Protein AF-A0A6P1AI87-F1 (afdb_monomer_lite)

Sequence (59 aa):
MNRSIYFPQIKQYKELTGYYPESVHVDKIYRTRQNRAWCKERGIRLSGPPLGRPPKNVS

Radius of gyration: 13.12 Å; chains: 1; bounding box: 30×24×36 Å

pLDDT: mean 83.33, std 13.29, range [37.22, 96.0]

Structure (mmCIF, N/CA/C/O backbone):
data_AF-A0A6P1AI87-F1
#
_entry.id   AF-A0A6P1AI87-F1
#
loop_
_atom_site.group_PDB
_atom_site.id
_atom_site.type_symbol
_atom_site.label_atom_id
_atom_site.label_alt_id
_atom_site.label_comp_id
_atom_site.label_asym_id
_atom_site.label_entity_id
_atom_site.label_seq_id
_atom_site.pdbx_PDB_ins_code
_atom_site.Cartn_x
_atom_site.Cartn_y
_atom_site.Cartn_z
_atom_site.occupancy
_atom_site.B_iso_or_equiv
_atom_site.auth_seq_id
_atom_site.auth_comp_id
_atom_site.auth_asym_id
_atom_site.auth_atom_id
_atom_site.pdbx_PDB_model_num
ATOM 1 N N . MET A 1 1 ? 17.456 7.765 -2.879 1.00 37.22 1 MET A N 1
ATOM 2 C CA . MET A 1 1 ? 16.426 7.983 -1.836 1.00 37.22 1 MET A CA 1
ATOM 3 C C . MET A 1 1 ? 15.118 7.341 -2.285 1.00 37.22 1 MET A C 1
ATOM 5 O O . MET A 1 1 ? 14.392 7.926 -3.076 1.00 37.22 1 MET A O 1
ATOM 9 N N . ASN A 1 2 ? 14.831 6.120 -1.829 1.00 42.03 2 ASN A N 1
ATOM 10 C CA . ASN A 1 2 ? 13.609 5.393 -2.187 1.00 42.03 2 ASN A CA 1
ATOM 11 C C . ASN A 1 2 ? 12.439 5.890 -1.322 1.00 42.03 2 ASN A C 1
ATOM 13 O O . ASN A 1 2 ? 12.120 5.294 -0.298 1.00 42.03 2 ASN A O 1
ATOM 17 N N . ARG A 1 3 ? 11.816 7.013 -1.703 1.00 47.03 3 ARG A N 1
ATOM 18 C CA . ARG A 1 3 ? 10.563 7.480 -1.084 1.00 47.03 3 ARG A CA 1
ATOM 19 C C . ARG A 1 3 ? 9.421 6.602 -1.576 1.00 47.03 3 ARG A C 1
ATOM 21 O O . ARG A 1 3 ? 8.769 6.925 -2.560 1.00 47.03 3 ARG A O 1
ATOM 28 N N . SER A 1 4 ? 9.219 5.462 -0.935 1.00 55.06 4 SER A N 1
ATOM 29 C CA . SER A 1 4 ? 8.249 4.484 -1.412 1.00 55.06 4 SER A CA 1
ATOM 30 C C . SER A 1 4 ? 7.267 4.030 -0.343 1.00 55.06 4 SER A C 1
ATOM 32 O O . SER A 1 4 ? 6.888 2.871 -0.345 1.00 55.06 4 SER A O 1
ATOM 34 N N . ILE A 1 5 ? 6.835 4.909 0.557 1.00 60.00 5 ILE A N 1
ATOM 35 C CA . ILE A 1 5 ? 5.661 4.639 1.395 1.00 60.00 5 ILE A CA 1
ATOM 36 C C . ILE A 1 5 ? 4.993 5.983 1.706 1.00 60.00 5 ILE A C 1
ATOM 38 O O . ILE A 1 5 ? 5.260 6.594 2.736 1.00 60.00 5 ILE A O 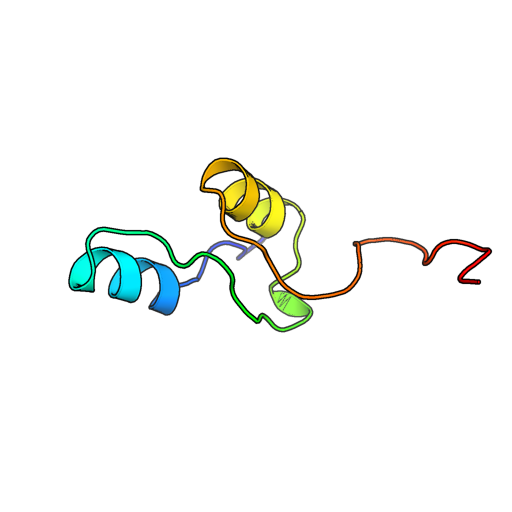1
ATOM 42 N N . TYR A 1 6 ? 4.163 6.497 0.799 1.00 62.94 6 TYR A N 1
ATOM 43 C CA . TYR A 1 6 ? 3.304 7.641 1.118 1.00 62.94 6 TYR A CA 1
ATOM 44 C C . TYR A 1 6 ? 1.900 7.375 0.584 1.00 62.94 6 TYR A C 1
ATOM 46 O O . TYR A 1 6 ? 1.583 7.680 -0.560 1.00 62.94 6 TYR A O 1
ATOM 54 N N . PHE A 1 7 ? 1.079 6.756 1.434 1.00 78.06 7 PHE A N 1
ATOM 55 C CA . PHE A 1 7 ? -0.354 6.565 1.221 1.00 78.06 7 PHE A CA 1
ATOM 56 C C . PHE A 1 7 ? -1.144 7.240 2.348 1.00 78.06 7 PHE A C 1
ATOM 58 O O . PHE A 1 7 ? -1.730 6.550 3.189 1.00 78.06 7 PHE A O 1
ATOM 65 N N . PRO A 1 8 ? -1.132 8.580 2.425 1.00 85.31 8 PRO A N 1
A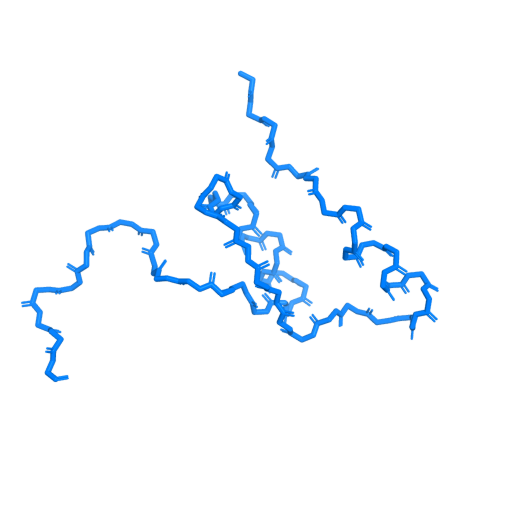TOM 66 C CA . PRO A 1 8 ? -1.874 9.295 3.456 1.00 85.31 8 PRO A CA 1
ATOM 67 C C . PRO A 1 8 ? -3.371 8.971 3.377 1.00 85.31 8 PRO A C 1
ATOM 69 O O . PRO A 1 8 ? -3.995 8.752 4.408 1.00 85.31 8 PRO A O 1
ATOM 72 N N . GLN A 1 9 ? -3.912 8.778 2.170 1.00 87.56 9 GLN A N 1
ATOM 73 C CA . GLN A 1 9 ? -5.312 8.405 1.961 1.00 87.56 9 GLN A CA 1
ATOM 74 C C . GLN A 1 9 ? -5.656 7.026 2.542 1.00 87.56 9 GLN A C 1
ATOM 76 O O . GLN A 1 9 ? -6.711 6.868 3.145 1.00 87.56 9 GLN A O 1
ATOM 81 N N . ILE A 1 10 ? -4.773 6.026 2.413 1.00 89.69 10 ILE A N 1
ATOM 82 C CA . ILE A 1 10 ? -5.015 4.683 2.977 1.00 89.69 10 ILE A CA 1
ATOM 83 C C . ILE A 1 10 ? -5.039 4.742 4.507 1.00 89.69 10 ILE A C 1
ATOM 85 O O . ILE A 1 10 ? -5.857 4.076 5.139 1.00 89.69 10 ILE A O 1
ATOM 89 N N . LYS A 1 11 ? -4.138 5.530 5.106 1.00 89.56 11 LYS A N 1
ATOM 90 C CA . LYS A 1 11 ? -4.090 5.708 6.562 1.00 89.56 11 LYS A CA 1
ATOM 91 C C . LYS A 1 11 ? -5.330 6.432 7.070 1.00 89.56 11 LYS A C 1
ATOM 93 O O . LYS A 1 11 ? -5.975 5.930 7.979 1.00 89.56 11 LYS A O 1
ATOM 98 N N . GLN A 1 12 ? -5.707 7.528 6.421 1.00 93.19 12 GLN A N 1
ATOM 99 C CA . GLN A 1 12 ? -6.911 8.272 6.770 1.00 93.19 12 GLN A CA 1
ATOM 100 C C . GLN A 1 12 ? -8.169 7.403 6.624 1.00 93.19 12 GLN A C 1
ATOM 102 O O . GLN A 1 12 ? -9.014 7.389 7.508 1.00 93.19 12 GLN A O 1
ATOM 107 N N . TYR A 1 13 ? -8.269 6.599 5.560 1.00 93.06 13 TYR A N 1
ATOM 108 C CA . TYR A 1 13 ? -9.357 5.631 5.407 1.00 93.06 13 TYR A CA 1
ATOM 109 C C . TYR A 1 13 ? -9.402 4.633 6.573 1.00 93.06 13 TYR A C 1
ATOM 111 O O . TYR A 1 13 ? -10.474 4.349 7.103 1.00 93.06 13 TYR A O 1
ATOM 119 N N . LYS A 1 14 ? -8.242 4.122 7.003 1.00 93.44 14 LYS A N 1
ATOM 120 C CA . LYS A 1 14 ? -8.127 3.205 8.146 1.00 93.44 14 LYS A CA 1
ATOM 121 C C . LYS A 1 14 ? -8.536 3.859 9.462 1.00 93.44 14 LYS A C 1
ATOM 123 O O . LYS A 1 14 ? -9.194 3.206 10.260 1.00 93.44 14 LYS A O 1
ATOM 128 N N . GLU A 1 15 ? -8.168 5.116 9.676 1.00 95.06 15 GLU A N 1
ATOM 129 C CA . GLU A 1 15 ? -8.568 5.889 10.856 1.00 95.06 15 GLU A CA 1
ATOM 130 C C . GLU A 1 15 ? -10.080 6.139 10.880 1.00 95.06 15 GLU A C 1
ATOM 132 O O . GLU A 1 15 ? -10.706 5.988 11.923 1.00 95.06 15 GLU A O 1
ATOM 137 N N . LEU A 1 16 ? -10.676 6.451 9.726 1.00 96.00 16 LEU A N 1
ATOM 138 C CA . LEU A 1 16 ? -12.106 6.744 9.614 1.00 96.00 16 LEU A CA 1
ATOM 139 C C . LEU A 1 16 ? -12.989 5.494 9.692 1.00 96.00 16 LEU A C 1
ATOM 141 O O . LEU A 1 16 ? -14.061 5.532 10.283 1.00 96.00 16 LEU A O 1
ATOM 145 N N . THR A 1 17 ? -12.567 4.394 9.066 1.00 95.06 17 THR A N 1
ATOM 146 C CA . THR A 1 17 ? -13.400 3.185 8.929 1.00 95.06 17 THR A CA 1
ATOM 147 C C . THR A 1 17 ? -13.012 2.069 9.890 1.00 95.06 17 THR A C 1
ATOM 149 O O . THR A 1 17 ? -13.756 1.106 10.042 1.00 95.06 17 THR A O 1
ATOM 152 N N . GLY A 1 18 ? -11.831 2.147 10.507 1.00 95.69 18 GLY A N 1
ATOM 153 C CA . GLY A 1 18 ? -11.250 1.059 11.291 1.00 95.69 18 GLY A CA 1
ATOM 154 C C . GLY A 1 18 ? -10.649 -0.071 10.446 1.00 95.69 18 GLY A C 1
ATOM 155 O O . GLY A 1 18 ? -9.995 -0.957 11.000 1.00 95.69 18 GLY A O 1
ATOM 156 N N . TYR A 1 19 ? -10.768 -0.046 9.111 1.00 94.00 19 TYR A N 1
ATOM 157 C CA . TYR A 1 19 ? -10.300 -1.109 8.206 1.00 94.00 19 TYR A CA 1
ATOM 158 C C . TYR A 1 19 ? -9.415 -0.577 7.074 1.00 94.00 19 TYR A C 1
ATOM 160 O O . TYR A 1 19 ? -9.465 0.593 6.723 1.00 94.00 19 TYR A O 1
ATOM 168 N N . TYR A 1 20 ? -8.542 -1.424 6.520 1.00 94.19 20 TYR A N 1
ATOM 169 C CA . TYR A 1 20 ? -7.839 -1.057 5.287 1.00 94.19 20 TYR A CA 1
ATOM 170 C C . TYR A 1 20 ? -8.791 -1.244 4.097 1.00 94.19 20 TYR A C 1
ATOM 172 O O . TYR A 1 20 ? -9.646 -2.129 4.157 1.00 94.19 20 TYR A O 1
ATOM 180 N N . PRO A 1 21 ? -8.671 -0.438 3.029 1.00 93.00 21 PRO A N 1
ATOM 181 C CA . PRO A 1 21 ? -9.494 -0.625 1.843 1.00 93.00 21 PRO A CA 1
ATOM 182 C C . PRO A 1 21 ? -9.144 -1.954 1.165 1.00 93.00 21 PRO A C 1
AT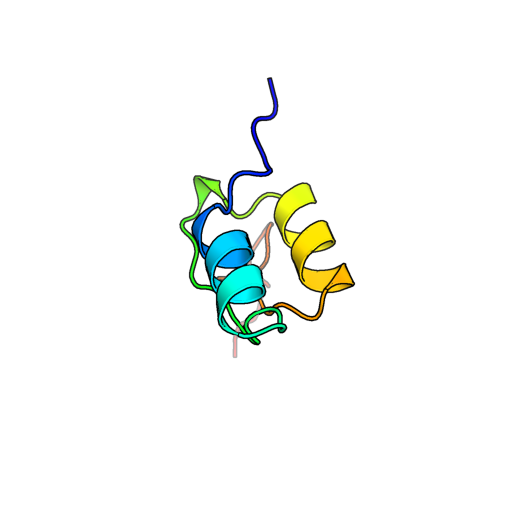OM 184 O O . PRO A 1 21 ? -7.979 -2.349 1.125 1.00 93.00 21 PRO A O 1
ATOM 187 N N . GLU A 1 22 ? -10.138 -2.613 0.576 1.00 93.94 22 GLU A N 1
ATOM 188 C CA . GLU A 1 22 ? -9.933 -3.874 -0.146 1.00 93.94 22 GLU A CA 1
ATOM 189 C C . GLU A 1 22 ? -9.021 -3.691 -1.371 1.00 93.94 22 GLU A C 1
ATOM 191 O O . GLU A 1 22 ? -8.191 -4.544 -1.682 1.00 93.94 22 GLU A O 1
ATOM 196 N N . SER A 1 23 ? -9.134 -2.557 -2.070 1.00 92.44 23 SER A N 1
ATOM 197 C CA . SER A 1 23 ? -8.306 -2.244 -3.234 1.00 92.44 23 SER A CA 1
ATOM 198 C C . SER A 1 23 ? -7.968 -0.759 -3.331 1.00 92.44 23 SER A C 1
ATOM 200 O O . SER A 1 23 ? -8.715 0.093 -2.855 1.00 92.44 23 SER A O 1
ATOM 202 N N . VAL A 1 24 ? -6.825 -0.444 -3.947 1.00 90.69 24 VAL A N 1
ATOM 203 C CA . VAL A 1 24 ? -6.368 0.939 -4.155 1.00 90.69 24 VAL A CA 1
ATOM 204 C C . VAL A 1 24 ? -5.849 1.110 -5.574 1.00 90.69 24 VAL A C 1
ATOM 206 O O . VAL A 1 24 ? -5.057 0.298 -6.065 1.00 90.69 24 VAL A O 1
ATOM 209 N N . HIS A 1 25 ? -6.285 2.193 -6.218 1.00 89.44 25 HIS A N 1
ATOM 210 C CA . HIS A 1 25 ? -5.797 2.607 -7.526 1.00 89.44 25 HIS A CA 1
ATOM 211 C C . HIS A 1 25 ? -4.623 3.563 -7.371 1.00 89.44 25 HIS A C 1
ATOM 213 O O . HIS A 1 25 ? -4.734 4.575 -6.685 1.00 89.44 25 HIS A O 1
ATOM 219 N N . VAL A 1 26 ? -3.486 3.213 -7.973 1.00 87.00 26 VAL A N 1
ATOM 220 C CA . VAL A 1 26 ? -2.246 3.979 -7.822 1.00 87.00 26 VAL A CA 1
ATOM 221 C C . VAL A 1 26 ? -1.541 4.178 -9.155 1.00 87.00 26 VAL A C 1
ATOM 223 O O . VAL A 1 26 ? -1.527 3.292 -10.015 1.00 87.00 26 VAL A O 1
ATOM 226 N N . ASP A 1 27 ? -0.868 5.316 -9.288 1.00 86.00 27 ASP A N 1
ATOM 227 C CA . ASP A 1 27 ? -0.048 5.608 -10.457 1.00 86.00 27 ASP A CA 1
ATOM 228 C C . ASP A 1 27 ? 1.216 4.747 -10.524 1.00 86.00 27 ASP A C 1
ATOM 230 O O . ASP A 1 27 ? 1.681 4.152 -9.546 1.00 86.00 27 ASP A O 1
ATOM 234 N N . LYS A 1 28 ? 1.830 4.710 -11.713 1.00 83.06 28 LYS A N 1
ATOM 235 C CA . LYS A 1 28 ? 3.051 3.934 -11.990 1.00 83.06 28 LYS A CA 1
ATOM 236 C C . LYS A 1 28 ? 4.178 4.208 -10.991 1.00 83.06 28 LYS A C 1
ATOM 238 O O . LYS A 1 28 ? 4.858 3.264 -10.600 1.00 83.06 28 LYS A O 1
ATOM 243 N N . ILE A 1 29 ? 4.342 5.455 -10.554 1.00 84.88 29 ILE A N 1
ATOM 244 C CA . ILE A 1 29 ? 5.406 5.864 -9.624 1.00 84.88 29 ILE A CA 1
ATOM 245 C C . ILE A 1 29 ? 5.266 5.226 -8.232 1.00 84.88 29 ILE A C 1
ATOM 247 O O . ILE A 1 29 ? 6.263 5.035 -7.542 1.00 84.88 29 ILE A O 1
ATOM 251 N N . TYR A 1 30 ? 4.053 4.818 -7.847 1.00 84.50 30 TYR A N 1
ATOM 252 C CA . TYR A 1 30 ? 3.773 4.163 -6.568 1.00 84.50 30 TYR A CA 1
ATOM 253 C C . TYR A 1 30 ? 3.753 2.637 -6.670 1.00 84.50 30 TYR A C 1
ATOM 255 O O . TYR A 1 30 ? 3.716 1.954 -5.646 1.00 84.50 30 TYR A O 1
ATOM 263 N N . ARG A 1 31 ? 3.834 2.062 -7.875 1.00 86.38 31 ARG A N 1
ATOM 264 C CA . ARG A 1 31 ? 3.920 0.609 -8.081 1.00 86.38 31 ARG A CA 1
ATOM 265 C C . ARG A 1 31 ? 5.346 0.106 -7.861 1.00 86.38 31 ARG A C 1
ATOM 267 O O . ARG A 1 31 ? 5.933 -0.524 -8.729 1.00 86.38 31 ARG A O 1
ATOM 274 N N . THR A 1 32 ? 5.930 0.369 -6.702 1.00 87.69 32 THR A N 1
ATOM 275 C CA . THR A 1 32 ? 7.228 -0.206 -6.332 1.00 87.69 32 THR A CA 1
ATOM 276 C C . THR A 1 32 ? 7.041 -1.587 -5.692 1.00 87.69 32 THR A C 1
ATOM 278 O O . THR A 1 32 ? 5.949 -1.949 -5.242 1.00 87.69 32 THR A O 1
ATOM 281 N N . ARG A 1 33 ? 8.125 -2.370 -5.603 1.00 87.62 33 ARG A N 1
ATOM 282 C CA . ARG A 1 33 ? 8.110 -3.658 -4.886 1.00 87.62 33 ARG A CA 1
ATOM 283 C C . ARG A 1 33 ? 7.760 -3.488 -3.404 1.00 87.62 33 ARG A C 1
ATOM 285 O O . ARG A 1 33 ? 6.987 -4.281 -2.883 1.00 87.62 33 ARG A O 1
ATOM 292 N N . GLN A 1 34 ? 8.281 -2.438 -2.764 1.00 89.56 34 GLN A N 1
ATOM 293 C CA . GLN A 1 34 ? 8.012 -2.130 -1.356 1.00 89.56 34 GLN A CA 1
ATOM 294 C C . GLN A 1 34 ? 6.529 -1.816 -1.120 1.00 89.56 34 GLN A C 1
ATOM 296 O O . GLN A 1 34 ? 5.918 -2.415 -0.242 1.00 89.56 34 GLN A O 1
ATOM 301 N N . ASN A 1 35 ? 5.918 -0.969 -1.958 1.00 87.94 35 ASN A N 1
ATOM 302 C CA . ASN A 1 35 ? 4.490 -0.654 -1.851 1.00 87.94 35 ASN A CA 1
ATOM 303 C C . ASN A 1 35 ? 3.603 -1.876 -2.095 1.00 87.94 35 ASN A C 1
ATOM 305 O O . ASN A 1 35 ? 2.621 -2.076 -1.383 1.00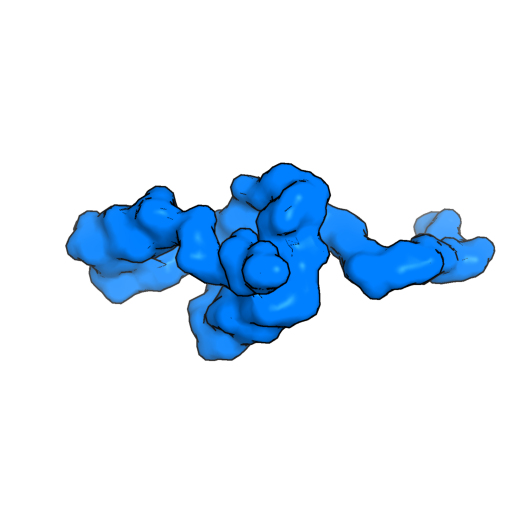 87.94 35 ASN A O 1
ATOM 309 N N . ARG A 1 36 ? 3.956 -2.723 -3.072 1.00 88.31 36 ARG A N 1
ATOM 310 C CA . ARG A 1 36 ? 3.228 -3.977 -3.317 1.00 88.31 36 ARG A CA 1
ATOM 311 C C . ARG A 1 36 ? 3.313 -4.937 -2.135 1.00 88.31 36 ARG A C 1
ATOM 313 O O . ARG A 1 36 ? 2.286 -5.498 -1.772 1.00 88.31 36 ARG A O 1
ATOM 320 N N . ALA A 1 37 ? 4.497 -5.126 -1.552 1.00 90.50 37 ALA A N 1
ATOM 321 C CA . ALA A 1 37 ? 4.670 -5.984 -0.380 1.00 90.50 37 ALA A CA 1
ATOM 322 C C . ALA A 1 37 ? 3.847 -5.463 0.806 1.00 90.50 37 ALA A C 1
ATOM 324 O O . ALA A 1 37 ? 3.036 -6.203 1.355 1.00 90.50 37 ALA A O 1
ATOM 325 N N . TRP A 1 38 ? 3.950 -4.162 1.095 1.00 90.62 38 TRP A N 1
ATOM 326 C CA . TRP A 1 38 ? 3.209 -3.511 2.175 1.00 90.62 38 TRP A CA 1
ATOM 327 C C . TRP A 1 38 ? 1.687 -3.662 2.031 1.00 90.62 38 TRP A C 1
ATOM 329 O O . TRP A 1 38 ? 0.997 -3.930 3.016 1.00 90.62 38 TRP A O 1
ATOM 339 N N . CYS A 1 39 ? 1.171 -3.515 0.803 1.00 90.75 39 CYS A N 1
ATOM 340 C CA . CYS A 1 39 ? -0.247 -3.709 0.499 1.00 90.75 39 CYS A CA 1
ATOM 341 C C . CYS A 1 39 ? -0.653 -5.183 0.621 1.00 90.75 39 CYS A C 1
ATOM 343 O O . CYS A 1 39 ? -1.668 -5.480 1.243 1.00 90.75 39 CYS A O 1
ATOM 345 N N . LYS A 1 40 ? 0.159 -6.111 0.095 1.00 90.44 40 LYS A N 1
ATOM 346 C CA . LYS A 1 40 ? -0.110 -7.556 0.142 1.00 90.44 40 LYS A CA 1
ATOM 347 C C . LYS A 1 40 ? -0.189 -8.083 1.576 1.00 90.44 40 LYS A C 1
ATOM 349 O O . LYS A 1 40 ? -1.110 -8.826 1.886 1.00 90.44 40 LYS A O 1
ATOM 354 N N . GLU A 1 41 ? 0.729 -7.665 2.448 1.00 92.88 41 GLU A N 1
ATOM 355 C CA . GLU A 1 41 ? 0.718 -8.006 3.882 1.00 92.88 41 GLU A CA 1
ATOM 356 C C . GLU A 1 41 ? -0.569 -7.564 4.591 1.00 92.88 41 GLU A C 1
ATOM 358 O O . GLU A 1 41 ? -0.979 -8.173 5.572 1.00 92.88 41 GLU A O 1
ATOM 363 N N . ARG A 1 42 ? -1.208 -6.500 4.095 1.00 92.00 42 ARG A N 1
ATOM 364 C CA . ARG A 1 42 ? -2.428 -5.909 4.665 1.00 92.00 42 ARG A CA 1
ATOM 365 C C . ARG A 1 42 ? -3.700 -6.324 3.931 1.00 92.00 42 ARG A C 1
ATOM 367 O O . ARG A 1 42 ? -4.759 -5.785 4.231 1.00 92.00 42 ARG A O 1
ATOM 374 N N . GLY A 1 43 ? -3.598 -7.239 2.966 1.00 92.69 43 GLY A N 1
ATOM 375 C CA . GLY A 1 43 ? -4.731 -7.682 2.152 1.00 92.69 43 GLY A CA 1
ATOM 376 C C . GLY A 1 43 ? -5.248 -6.634 1.161 1.00 92.69 43 GLY A C 1
ATOM 377 O O . GLY A 1 43 ? -6.336 -6.791 0.626 1.00 92.69 43 GLY A O 1
ATOM 378 N N . ILE A 1 44 ? -4.482 -5.574 0.894 1.00 93.38 44 ILE A N 1
ATOM 379 C CA . ILE A 1 44 ? -4.878 -4.498 -0.016 1.00 93.38 44 ILE A CA 1
ATOM 380 C C . ILE A 1 44 ? -4.500 -4.885 -1.448 1.00 93.38 44 ILE A C 1
ATOM 382 O O . ILE A 1 44 ? -3.322 -5.063 -1.782 1.00 93.38 44 ILE A O 1
ATOM 386 N N . ARG A 1 45 ? -5.492 -4.958 -2.337 1.00 91.88 45 ARG A N 1
ATOM 387 C CA . ARG A 1 45 ? -5.284 -5.194 -3.768 1.00 91.88 45 ARG A CA 1
ATOM 388 C C . ARG A 1 45 ? -4.819 -3.913 -4.457 1.00 91.88 45 ARG A C 1
ATOM 390 O O . ARG A 1 45 ? -5.600 -3.004 -4.731 1.00 91.88 45 ARG A O 1
ATOM 397 N N . LEU A 1 46 ? -3.531 -3.853 -4.780 1.00 89.50 46 LEU A N 1
ATOM 398 C CA . LEU A 1 46 ? -2.967 -2.755 -5.561 1.00 89.50 46 LEU A CA 1
ATOM 399 C C . LEU A 1 46 ? -3.326 -2.923 -7.043 1.00 89.50 46 LEU A C 1
ATOM 401 O O . LEU A 1 46 ? -2.980 -3.941 -7.649 1.00 89.50 46 LEU A O 1
ATOM 405 N N . SER A 1 47 ? -3.994 -1.933 -7.635 1.00 85.75 47 SER A N 1
ATOM 406 C CA . SER A 1 47 ? -4.348 -1.993 -9.051 1.00 85.75 47 SER A CA 1
ATOM 407 C C . SER A 1 47 ? -3.119 -1.852 -9.966 1.00 85.75 47 SER A C 1
ATOM 409 O O . SER A 1 47 ? -2.063 -1.320 -9.601 1.00 85.75 47 SER A O 1
ATOM 411 N N . GLY A 1 48 ? -3.260 -2.364 -11.188 1.00 82.56 48 GLY A N 1
ATOM 412 C CA . GLY A 1 48 ? -2.288 -2.208 -12.265 1.00 82.56 48 GLY A CA 1
ATOM 413 C C . GLY A 1 48 ? -1.489 -3.473 -12.604 1.00 82.56 48 GLY A C 1
ATOM 414 O O . GLY A 1 48 ? -1.328 -4.379 -11.776 1.00 82.56 48 GLY A O 1
ATOM 415 N N . PRO A 1 49 ? -0.942 -3.529 -13.834 1.00 81.88 49 PRO A N 1
ATOM 416 C CA . PRO A 1 49 ? -0.269 -4.714 -14.350 1.00 81.88 49 PRO A CA 1
ATOM 417 C C . PRO A 1 49 ? 0.963 -5.069 -13.507 1.00 81.88 49 PRO A C 1
ATOM 419 O O . PRO A 1 49 ? 1.544 -4.174 -12.870 1.00 81.88 49 PRO A O 1
ATOM 422 N N . PRO A 1 50 ? 1.349 -6.359 -13.474 1.00 79.44 50 PRO A N 1
ATOM 423 C CA . PRO A 1 50 ? 2.505 -6.831 -12.723 1.00 79.44 50 PRO A CA 1
ATOM 424 C C . PRO A 1 50 ? 3.768 -6.057 -13.104 1.00 79.44 50 PRO A C 1
ATOM 426 O O . PRO A 1 50 ? 3.924 -5.584 -14.229 1.00 79.44 50 PRO A O 1
ATOM 429 N N . LEU A 1 51 ? 4.671 -5.906 -12.136 1.00 77.88 51 LEU A N 1
ATOM 430 C CA . LEU A 1 51 ? 5.969 -5.301 -12.404 1.00 77.88 51 LEU A CA 1
ATOM 431 C C . LEU A 1 51 ? 6.839 -6.289 -13.169 1.00 77.88 51 LEU A C 1
ATOM 433 O O . LEU A 1 51 ? 6.999 -7.428 -12.738 1.00 77.88 51 LEU A O 1
ATOM 437 N N . GLY A 1 52 ? 7.439 -5.818 -14.256 1.00 81.38 52 GLY A N 1
ATOM 438 C CA . GLY A 1 52 ? 8.312 -6.618 -15.103 1.00 81.38 52 GLY A CA 1
ATOM 439 C C . GLY A 1 52 ? 7.781 -6.730 -16.524 1.00 81.38 52 GLY A C 1
ATOM 440 O O . GLY A 1 52 ? 6.914 -5.967 -16.950 1.00 81.38 52 GLY A O 1
ATOM 441 N N . ARG A 1 53 ? 8.360 -7.668 -17.270 1.00 81.12 53 ARG A N 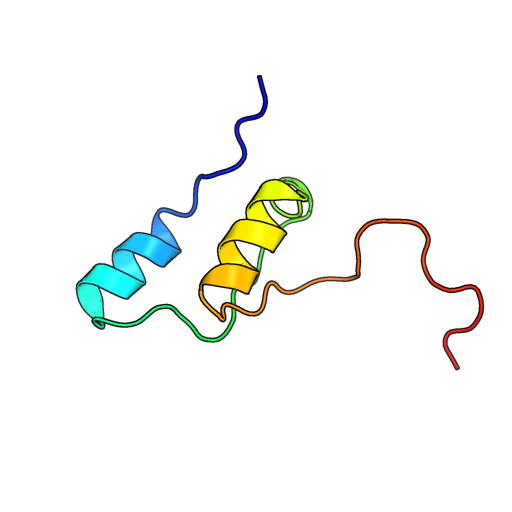1
ATOM 442 C CA . ARG A 1 53 ? 7.985 -7.920 -18.657 1.00 81.12 53 ARG A CA 1
ATOM 443 C C . ARG A 1 53 ? 6.560 -8.494 -18.697 1.00 81.12 53 ARG A C 1
ATOM 445 O O . ARG A 1 53 ? 6.305 -9.453 -17.966 1.00 81.12 53 ARG A O 1
ATOM 452 N N . PRO A 1 54 ? 5.648 -7.952 -19.523 1.00 77.12 54 PRO A N 1
ATOM 453 C CA . 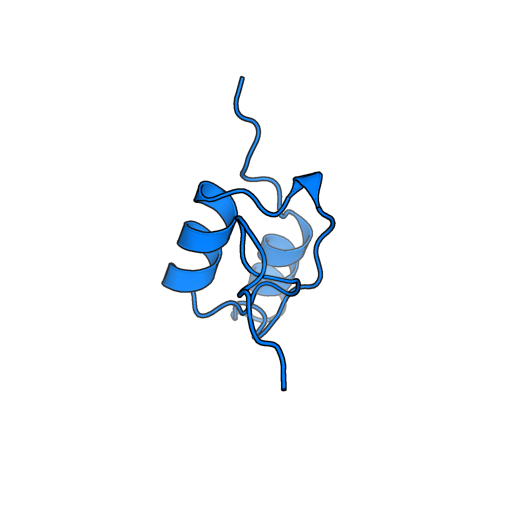PRO A 1 54 ? 4.350 -8.580 -19.734 1.00 77.12 54 PRO A CA 1
ATOM 454 C C . PRO A 1 54 ? 4.539 -10.018 -20.254 1.00 77.12 54 PRO A C 1
ATOM 456 O O . PRO A 1 54 ? 5.512 -10.280 -20.974 1.00 77.12 54 PRO A O 1
ATOM 459 N N . PRO A 1 55 ? 3.661 -10.962 -19.873 1.00 78.00 55 PRO A N 1
ATOM 460 C CA . PRO A 1 55 ? 3.768 -12.341 -20.328 1.00 78.00 55 PRO A CA 1
ATOM 461 C C . PRO A 1 55 ? 3.657 -12.408 -21.855 1.00 78.00 55 PRO A C 1
ATOM 463 O O . PRO A 1 55 ? 2.928 -11.642 -22.478 1.00 78.00 55 PRO A O 1
ATOM 466 N N . LYS A 1 56 ? 4.419 -13.327 -22.459 1.00 79.19 56 LYS A N 1
ATOM 467 C CA . LYS A 1 56 ? 4.559 -13.462 -23.920 1.00 79.19 56 LYS A CA 1
ATOM 468 C C . LYS A 1 56 ? 3.268 -13.919 -24.612 1.00 79.19 56 LYS A C 1
ATOM 470 O O . LYS A 1 56 ? 3.179 -13.827 -25.828 1.00 79.19 56 LYS A O 1
ATOM 475 N N . ASN A 1 57 ? 2.308 -14.419 -23.840 1.00 75.69 57 ASN A N 1
ATOM 476 C CA . ASN A 1 57 ? 1.008 -14.858 -24.309 1.00 75.69 57 ASN A CA 1
ATOM 477 C C . ASN A 1 57 ? -0.046 -14.283 -23.354 1.00 75.69 57 ASN A C 1
ATOM 479 O O . ASN A 1 57 ? -0.134 -14.699 -22.199 1.00 75.69 57 ASN A O 1
ATOM 483 N N . VAL A 1 58 ? -0.759 -13.260 -23.815 1.00 62.94 58 VAL A N 1
ATOM 484 C CA . VAL A 1 58 ? -2.040 -12.834 -23.250 1.00 62.94 58 VAL A CA 1
ATOM 485 C C . VAL A 1 58 ? -3.069 -13.271 -24.281 1.00 62.94 58 VAL A C 1
ATOM 487 O O . VAL A 1 58 ? -3.220 -12.614 -25.307 1.00 62.94 58 VAL A O 1
ATOM 490 N N . SER A 1 59 ? -3.622 -14.468 -24.081 1.00 62.44 59 SER A N 1
ATOM 491 C CA . SER A 1 59 ? -4.745 -14.970 -24.878 1.00 62.44 59 SER A CA 1
ATOM 492 C C . SER A 1 59 ? -6.001 -14.155 -24.601 1.00 62.44 59 SER A C 1
ATOM 494 O O . SER A 1 59 ? -6.158 -13.713 -23.438 1.00 62.44 59 SER A O 1
#

Secondary structure (DSSP, 8-state):
-------HHHHHHHHHHSS--SEE---GGG--HHHHHHHHHTT-EE-SPPSSSPPS---

Foldseek 3Di:
DPPADDDVVQVVCCVVPVAGDQEDEDDPSNPDPVNVVVCVVRNYHYDDDDPDDDDPDDD